Protein AF-A0A968JTW4-F1 (afdb_monomer)

Structure (mmCIF, N/CA/C/O backbone):
data_AF-A0A968JTW4-F1
#
_entry.id   AF-A0A968JTW4-F1
#
loop_
_atom_site.group_PDB
_atom_site.id
_atom_site.type_symbol
_atom_site.label_atom_id
_atom_site.label_alt_id
_atom_site.label_comp_id
_atom_site.label_asym_id
_atom_site.label_entity_id
_atom_site.label_seq_id
_atom_site.pdbx_PDB_ins_code
_atom_site.Cartn_x
_atom_site.Cartn_y
_atom_site.Cartn_z
_atom_site.occupancy
_atom_site.B_iso_or_equiv
_atom_site.auth_seq_id
_atom_site.auth_comp_id
_atom_site.auth_asym_id
_atom_site.auth_atom_id
_atom_site.pdbx_PDB_model_num
ATOM 1 N N . MET A 1 1 ? 22.498 6.835 -1.282 1.00 82.12 1 MET A N 1
ATOM 2 C CA . MET A 1 1 ? 21.106 6.879 -1.765 1.00 82.12 1 MET A CA 1
ATOM 3 C C . MET A 1 1 ? 20.281 7.559 -0.693 1.00 82.12 1 MET A C 1
ATOM 5 O O . MET A 1 1 ? 20.327 7.123 0.450 1.00 82.12 1 MET A O 1
ATOM 9 N N . GLU A 1 2 ? 19.602 8.639 -1.050 1.00 90.31 2 GLU A N 1
ATOM 10 C CA . GLU A 1 2 ? 18.718 9.409 -0.174 1.00 90.31 2 GLU A CA 1
ATOM 11 C C . GLU A 1 2 ? 17.278 9.206 -0.653 1.00 90.31 2 GLU A C 1
ATOM 13 O O . GLU A 1 2 ? 17.014 9.343 -1.848 1.00 90.31 2 GLU A O 1
ATOM 18 N N . ILE A 1 3 ? 16.366 8.843 0.253 1.00 92.38 3 ILE A N 1
ATOM 19 C CA . ILE A 1 3 ? 14.949 8.615 -0.059 1.00 92.38 3 ILE A CA 1
ATOM 20 C C . ILE A 1 3 ? 14.106 9.567 0.788 1.00 92.38 3 ILE A C 1
ATOM 22 O O . ILE A 1 3 ? 14.308 9.664 1.997 1.00 92.38 3 ILE A O 1
ATOM 26 N N . SER A 1 4 ? 13.150 10.240 0.152 1.00 92.44 4 SER A N 1
ATOM 27 C CA . SER A 1 4 ? 12.154 11.090 0.809 1.00 92.44 4 SER A CA 1
ATOM 28 C C . SER A 1 4 ? 10.752 10.623 0.438 1.00 92.44 4 SER A C 1
ATOM 30 O O . SER A 1 4 ? 10.512 10.252 -0.710 1.00 92.44 4 SER A O 1
ATOM 32 N N . TYR A 1 5 ? 9.838 10.635 1.404 1.00 91.81 5 TYR A N 1
ATOM 33 C CA . TYR A 1 5 ? 8.475 10.125 1.269 1.00 91.81 5 TYR A CA 1
ATOM 34 C C . TYR A 1 5 ? 7.457 11.264 1.329 1.00 91.81 5 TYR A C 1
ATOM 36 O O . TYR A 1 5 ? 7.709 12.310 1.933 1.00 91.81 5 TYR A O 1
ATOM 44 N N . SER A 1 6 ? 6.290 11.054 0.727 1.00 89.62 6 SER A N 1
ATOM 45 C CA . SER A 1 6 ? 5.141 11.936 0.900 1.00 89.62 6 SER A CA 1
ATOM 46 C C . SER A 1 6 ? 4.654 11.962 2.355 1.00 89.62 6 SER A C 1
ATOM 48 O O . SER A 1 6 ? 4.798 10.968 3.067 1.00 89.62 6 SER A O 1
ATOM 50 N N . PRO A 1 7 ? 4.018 13.065 2.797 1.00 84.19 7 PRO A N 1
ATOM 51 C CA . PRO A 1 7 ? 3.350 13.119 4.099 1.00 84.19 7 PRO A CA 1
ATOM 52 C C . PRO A 1 7 ? 2.291 12.018 4.270 1.00 84.19 7 PRO A C 1
ATOM 54 O O . PRO A 1 7 ? 2.173 11.429 5.343 1.00 84.19 7 PRO A O 1
ATOM 57 N N . ASP A 1 8 ? 1.564 11.713 3.191 1.00 80.19 8 ASP A N 1
ATOM 58 C CA . ASP A 1 8 ? 0.617 10.604 3.123 1.00 80.19 8 ASP A CA 1
ATOM 59 C C . ASP A 1 8 ? 1.320 9.358 2.582 1.00 80.19 8 ASP A C 1
ATOM 61 O O . ASP A 1 8 ? 1.693 9.301 1.413 1.00 80.19 8 ASP A O 1
ATOM 65 N N . PHE A 1 9 ? 1.523 8.353 3.432 1.00 80.12 9 PHE A N 1
ATOM 66 C CA . PHE A 1 9 ? 2.319 7.161 3.101 1.00 80.12 9 PHE A CA 1
ATOM 67 C C . PHE A 1 9 ? 1.529 6.043 2.401 1.00 80.12 9 PHE A C 1
ATOM 69 O O . PHE A 1 9 ? 2.086 4.984 2.120 1.00 80.12 9 PHE A O 1
ATOM 76 N N . THR A 1 10 ? 0.224 6.216 2.174 1.00 83.06 10 THR A N 1
ATOM 77 C CA . THR A 1 10 ? -0.665 5.127 1.739 1.00 83.06 10 THR A CA 1
ATOM 78 C C . THR A 1 10 ? -1.682 5.579 0.706 1.00 83.06 10 THR A C 1
ATOM 80 O O . THR A 1 10 ? -2.256 6.656 0.836 1.00 83.06 10 THR A O 1
ATOM 83 N N . GLY A 1 11 ? -1.999 4.690 -0.236 1.00 85.31 11 GLY A N 1
ATOM 84 C CA . GLY A 1 11 ? -3.075 4.896 -1.202 1.00 85.31 11 GLY A CA 1
ATOM 85 C C . GLY A 1 11 ? -2.693 5.819 -2.358 1.00 85.31 11 GLY A C 1
ATOM 86 O O . GLY A 1 11 ? -1.521 6.109 -2.589 1.00 85.31 11 GLY A O 1
ATOM 87 N N . ASN A 1 12 ? -3.703 6.232 -3.122 1.00 93.00 12 ASN A N 1
ATOM 88 C CA . ASN A 1 12 ? -3.522 7.092 -4.288 1.00 93.00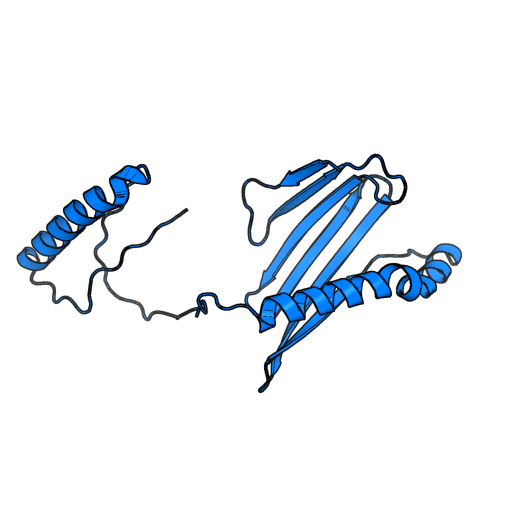 12 ASN A CA 1
ATOM 89 C C . ASN A 1 12 ? -2.881 8.438 -3.900 1.00 93.00 12 ASN A C 1
ATOM 91 O O . ASN A 1 12 ? -3.323 9.081 -2.951 1.00 93.00 12 ASN A O 1
ATOM 95 N N . GLY A 1 13 ? -1.863 8.862 -4.645 1.00 92.56 13 GLY A N 1
ATOM 96 C CA . GLY A 1 13 ? -1.105 10.092 -4.420 1.00 92.56 13 GLY A CA 1
ATOM 97 C C . GLY A 1 13 ? 0.106 9.940 -3.497 1.00 92.56 13 GLY A C 1
ATOM 98 O O . GLY A 1 13 ? 0.967 10.821 -3.499 1.00 92.56 13 GLY A O 1
ATOM 99 N N . ALA A 1 14 ? 0.228 8.830 -2.760 1.00 94.31 14 ALA A N 1
ATOM 100 C CA . ALA A 1 14 ? 1.431 8.542 -1.986 1.00 94.31 14 ALA A CA 1
ATOM 101 C C . ALA A 1 14 ? 2.633 8.335 -2.921 1.00 94.31 14 ALA A C 1
ATOM 103 O O . ALA A 1 14 ? 2.518 7.691 -3.968 1.00 94.31 14 ALA A O 1
ATOM 104 N N . PHE A 1 15 ? 3.793 8.878 -2.557 1.00 94.62 15 PHE A N 1
ATOM 105 C CA . PHE A 1 15 ? 4.996 8.813 -3.377 1.00 94.62 15 PHE A CA 1
ATOM 106 C C . PHE A 1 15 ? 6.270 8.711 -2.543 1.00 94.62 15 PHE A C 1
ATOM 108 O O . PHE A 1 15 ? 6.314 9.067 -1.365 1.00 94.62 15 PHE A O 1
ATOM 115 N N . TYR A 1 16 ? 7.348 8.301 -3.199 1.00 93.88 16 TYR A N 1
ATOM 116 C CA . TYR A 1 16 ? 8.697 8.544 -2.711 1.00 93.88 16 TYR A CA 1
ATOM 117 C C . TYR A 1 16 ? 9.603 9.019 -3.845 1.00 93.88 16 TYR A C 1
ATOM 119 O O . TYR A 1 16 ? 9.397 8.700 -5.016 1.00 93.88 16 TYR A O 1
ATOM 127 N N . THR A 1 17 ? 10.613 9.801 -3.492 1.00 93.38 17 THR A N 1
ATOM 128 C CA . THR A 1 17 ? 11.679 10.244 -4.395 1.00 93.38 17 THR A CA 1
ATOM 129 C C . THR A 1 17 ? 12.992 9.641 -3.945 1.00 93.38 17 THR A C 1
ATOM 131 O O . THR A 1 17 ? 13.246 9.599 -2.740 1.00 93.38 17 THR A O 1
ATOM 134 N N . TRP A 1 18 ? 13.847 9.246 -4.882 1.00 92.44 18 TRP A N 1
ATOM 135 C CA . TRP A 1 18 ? 15.209 8.823 -4.581 1.00 92.44 18 TRP A CA 1
ATOM 136 C C . TRP A 1 18 ? 16.232 9.705 -5.289 1.00 92.44 18 TRP A C 1
ATOM 138 O O . TRP A 1 18 ? 16.034 10.145 -6.424 1.00 92.44 18 TRP A O 1
ATOM 148 N N . LYS A 1 19 ? 17.354 9.929 -4.604 1.00 89.50 19 LYS A N 1
ATOM 149 C CA . LYS A 1 19 ? 18.569 10.506 -5.172 1.00 89.50 19 LYS A CA 1
ATOM 150 C C . LYS A 1 19 ? 19.746 9.562 -4.967 1.00 89.50 19 LYS A C 1
ATOM 152 O O . LYS A 1 19 ? 19.960 9.047 -3.863 1.00 89.50 19 LYS A O 1
ATOM 157 N N . SER A 1 20 ? 20.508 9.313 -6.024 1.00 86.50 20 SER A N 1
ATOM 158 C CA . SER A 1 20 ? 21.647 8.400 -5.995 1.00 86.50 20 SER A CA 1
ATOM 159 C C . SER A 1 20 ? 22.800 8.905 -6.854 1.00 86.50 20 SER A C 1
ATOM 161 O O . SER A 1 20 ? 22.624 9.205 -8.030 1.00 86.50 20 SER A O 1
ATOM 163 N N . ASP A 1 21 ? 24.007 8.895 -6.287 1.00 85.69 21 ASP A N 1
ATOM 164 C CA . ASP A 1 21 ? 25.244 9.176 -7.029 1.00 85.69 21 ASP A CA 1
ATOM 165 C C . ASP A 1 21 ? 25.677 7.991 -7.917 1.00 85.69 21 ASP A C 1
ATOM 167 O O . ASP A 1 21 ? 26.587 8.105 -8.742 1.00 85.69 21 ASP A O 1
ATOM 171 N N . HIS A 1 22 ? 25.026 6.827 -7.774 1.00 82.00 22 HIS A N 1
ATOM 172 C CA . HIS A 1 22 ? 25.254 5.681 -8.650 1.00 82.00 22 HIS A CA 1
ATOM 173 C C . HIS A 1 22 ? 24.617 5.912 -10.023 1.00 82.00 22 HIS A C 1
ATOM 175 O O . HIS A 1 22 ? 23.394 5.915 -10.163 1.00 82.00 22 HIS A O 1
ATOM 181 N N . LYS A 1 23 ? 25.466 5.982 -11.056 1.00 73.44 23 LYS A N 1
ATOM 182 C CA . LYS A 1 23 ? 25.0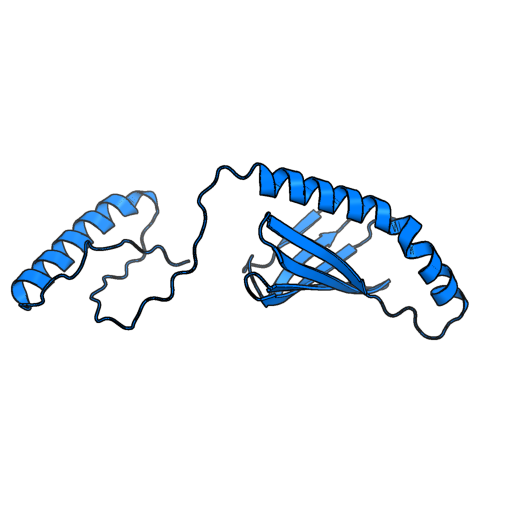67 6.219 -12.456 1.00 73.44 23 LYS A CA 1
ATOM 183 C C . LYS A 1 23 ? 23.980 5.277 -12.985 1.00 73.44 23 LYS A C 1
ATOM 185 O O . LYS A 1 23 ? 23.182 5.699 -13.807 1.00 73.44 23 LYS A O 1
ATOM 190 N N . ASN A 1 24 ? 23.942 4.032 -12.509 1.00 72.12 24 ASN A N 1
ATOM 191 C CA . ASN A 1 24 ? 22.976 3.028 -12.973 1.00 72.12 24 ASN A CA 1
ATOM 192 C C . ASN A 1 24 ? 21.618 3.102 -12.255 1.00 72.12 24 ASN A C 1
ATOM 194 O O . ASN A 1 24 ? 20.686 2.423 -12.659 1.00 72.12 24 ASN A O 1
ATOM 198 N N . VAL A 1 25 ? 21.523 3.874 -11.170 1.00 77.00 25 VAL A N 1
ATOM 199 C CA . VAL A 1 25 ? 20.304 4.013 -10.356 1.00 77.00 25 VAL A CA 1
ATOM 200 C C . VAL A 1 25 ? 19.611 5.342 -10.644 1.00 77.00 25 VAL A C 1
ATOM 202 O O . VAL A 1 25 ? 18.385 5.418 -10.642 1.00 77.00 25 VAL A O 1
ATOM 205 N N . GLY A 1 26 ? 20.407 6.388 -10.883 1.00 84.25 26 GLY A N 1
ATOM 206 C CA . GLY A 1 26 ? 19.903 7.721 -11.172 1.00 84.25 26 GLY A CA 1
ATOM 207 C C . GLY A 1 26 ? 19.052 8.302 -10.042 1.00 84.25 26 GLY A C 1
ATOM 208 O O . GLY A 1 26 ? 19.125 7.886 -8.881 1.00 84.25 26 GLY A O 1
ATOM 209 N N . ASN A 1 27 ? 18.237 9.281 -10.414 1.00 89.56 27 ASN A N 1
ATOM 210 C CA . ASN A 1 27 ? 17.287 9.947 -9.536 1.00 89.56 27 ASN A CA 1
ATOM 211 C C . ASN A 1 27 ? 15.889 9.759 -10.115 1.00 89.56 27 ASN A C 1
ATOM 213 O O . ASN A 1 27 ? 15.733 9.697 -11.333 1.00 89.56 27 ASN A O 1
ATOM 217 N N . GLY A 1 28 ? 14.877 9.734 -9.260 1.00 91.44 28 GLY A N 1
ATOM 218 C CA . GLY A 1 28 ? 13.511 9.642 -9.746 1.00 91.44 28 GLY A CA 1
ATOM 219 C C . GLY A 1 28 ? 12.471 9.731 -8.649 1.00 91.44 28 GLY A C 1
ATOM 220 O O . GLY A 1 28 ? 12.775 9.948 -7.470 1.00 91.44 28 GLY A O 1
ATOM 221 N N . LYS A 1 29 ? 11.220 9.584 -9.069 1.00 93.38 29 LYS A N 1
ATOM 222 C CA . LYS A 1 29 ? 10.036 9.597 -8.220 1.00 93.38 29 LYS A CA 1
ATOM 223 C C . LYS A 1 29 ? 9.123 8.444 -8.605 1.00 93.38 29 LYS A C 1
ATOM 225 O O . LYS A 1 29 ? 8.855 8.245 -9.781 1.00 93.38 29 LYS A O 1
ATOM 230 N N . LEU A 1 30 ? 8.607 7.727 -7.613 1.00 94.25 30 LEU A N 1
ATOM 231 C CA . LEU A 1 30 ? 7.548 6.741 -7.795 1.00 94.25 30 LEU A CA 1
ATOM 232 C C . LEU A 1 30 ? 6.300 7.229 -7.069 1.00 94.25 30 LEU A C 1
ATOM 234 O O . LEU A 1 30 ? 6.367 7.553 -5.885 1.00 94.25 30 LEU A O 1
ATOM 238 N N . THR A 1 31 ? 5.171 7.265 -7.771 1.00 95.56 31 THR A N 1
ATOM 239 C CA . THR A 1 31 ? 3.867 7.684 -7.240 1.00 95.56 31 THR A CA 1
ATOM 240 C C . THR A 1 31 ? 2.851 6.561 -7.410 1.00 95.56 31 THR A C 1
ATOM 242 O O . THR A 1 31 ? 2.774 5.953 -8.475 1.00 95.56 31 THR A O 1
ATOM 245 N N . ILE A 1 32 ? 2.046 6.285 -6.386 1.00 96.25 32 ILE A N 1
ATOM 246 C CA . ILE A 1 32 ? 0.873 5.413 -6.499 1.00 96.25 32 ILE A CA 1
ATOM 247 C C . ILE A 1 32 ? -0.240 6.220 -7.165 1.00 96.25 32 ILE A C 1
ATOM 249 O O . ILE A 1 32 ? -0.701 7.208 -6.602 1.00 96.25 32 ILE A O 1
ATOM 253 N N . ILE A 1 33 ? -0.677 5.797 -8.348 1.00 95.69 33 ILE A N 1
ATOM 254 C CA . ILE A 1 33 ? -1.713 6.495 -9.131 1.00 95.69 33 ILE A CA 1
ATOM 255 C C . ILE A 1 33 ? -3.081 5.808 -9.053 1.00 95.69 33 ILE A C 1
ATOM 257 O O . ILE A 1 33 ? -4.108 6.410 -9.361 1.00 95.69 33 ILE A O 1
ATOM 261 N N . ALA A 1 34 ? -3.109 4.542 -8.636 1.00 94.94 34 ALA A N 1
ATOM 262 C CA . ALA A 1 34 ? -4.332 3.823 -8.308 1.00 94.94 34 ALA A CA 1
ATOM 263 C C . ALA A 1 34 ? -4.037 2.729 -7.279 1.00 94.94 34 ALA A C 1
ATOM 265 O O . ALA A 1 34 ? -2.983 2.094 -7.314 1.00 94.94 34 ALA A O 1
ATOM 266 N N . SER A 1 35 ? -4.981 2.502 -6.371 1.00 94.00 35 SER A N 1
ATOM 267 C CA . SER A 1 35 ? -4.931 1.409 -5.403 1.00 94.00 35 SER A CA 1
ATOM 268 C C . SER A 1 35 ? -6.354 0.924 -5.162 1.00 94.00 35 SER A C 1
ATOM 270 O O . SER A 1 35 ? -7.186 1.679 -4.656 1.00 94.00 35 SER A O 1
ATOM 272 N N . GLN A 1 36 ? -6.637 -0.299 -5.600 1.00 92.62 36 GLN A N 1
ATOM 273 C CA . GLN A 1 36 ? -7.908 -0.988 -5.421 1.00 92.62 36 GLN A CA 1
ATOM 274 C 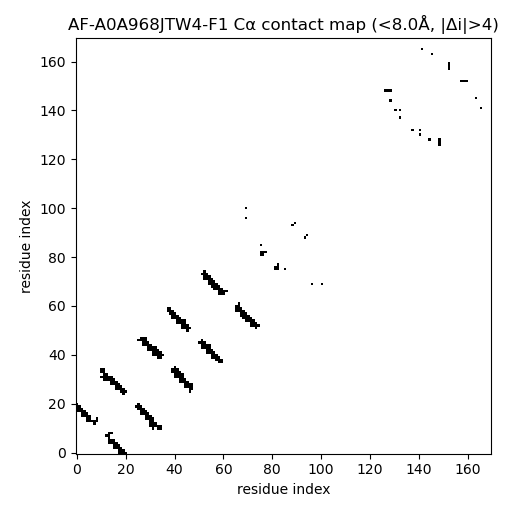C . GLN A 1 36 ? -7.685 -2.155 -4.451 1.00 92.62 36 GLN A C 1
ATOM 276 O O . GLN A 1 36 ? -6.892 -3.053 -4.755 1.00 92.62 36 GLN A O 1
ATOM 281 N N . PRO A 1 37 ? -8.334 -2.150 -3.271 1.00 88.81 37 PRO A N 1
ATOM 282 C CA . PRO A 1 37 ? -8.153 -3.200 -2.276 1.00 88.81 37 PRO A CA 1
ATOM 283 C C . PRO A 1 37 ? -8.362 -4.599 -2.862 1.00 88.81 37 PRO A C 1
ATOM 285 O O . PRO A 1 37 ? -9.374 -4.849 -3.510 1.00 88.81 37 PRO A O 1
ATOM 288 N N . TYR A 1 38 ? -7.405 -5.496 -2.604 1.00 87.31 38 TYR A N 1
ATOM 289 C CA . TYR A 1 38 ? -7.409 -6.905 -3.030 1.00 87.31 38 TYR A CA 1
ATOM 290 C C . TYR A 1 38 ? -7.451 -7.163 -4.544 1.00 87.31 38 TYR A C 1
ATOM 292 O O . TYR A 1 38 ? -7.554 -8.317 -4.944 1.00 87.31 38 TYR A O 1
ATOM 300 N N . ASP A 1 39 ? -7.346 -6.121 -5.367 1.00 94.44 39 ASP A N 1
ATOM 301 C CA . ASP A 1 39 ? -7.448 -6.219 -6.824 1.00 94.44 39 ASP A CA 1
ATOM 302 C C . ASP A 1 39 ? -6.153 -5.761 -7.496 1.00 94.44 39 ASP A C 1
ATOM 304 O O . ASP A 1 39 ? -5.466 -6.547 -8.148 1.00 94.44 39 ASP A O 1
ATOM 308 N N . SER A 1 40 ? -5.764 -4.497 -7.302 1.00 95.88 40 SER A N 1
ATOM 309 C CA . SER A 1 40 ? -4.629 -3.944 -8.035 1.00 95.88 40 SER A CA 1
ATOM 310 C C . SER A 1 40 ? -3.985 -2.724 -7.385 1.00 95.88 40 SER A C 1
ATOM 312 O O . SER A 1 40 ? -4.609 -1.947 -6.660 1.00 95.88 40 SER A O 1
ATOM 314 N N . ILE A 1 41 ? -2.703 -2.523 -7.685 1.00 96.06 41 ILE A N 1
ATOM 315 C CA . ILE A 1 41 ? -1.970 -1.285 -7.399 1.00 96.06 41 ILE A CA 1
ATOM 316 C C . ILE A 1 41 ? -1.291 -0.845 -8.688 1.00 96.06 41 ILE A C 1
ATOM 318 O O . ILE A 1 41 ? -0.605 -1.642 -9.322 1.00 96.06 41 ILE A O 1
ATOM 322 N N . LYS A 1 42 ? -1.433 0.427 -9.061 1.00 96.62 42 LYS A N 1
ATOM 323 C CA . LYS A 1 42 ? -0.734 1.015 -10.206 1.00 96.62 42 LYS A CA 1
ATOM 324 C C . LYS A 1 42 ? 0.178 2.140 -9.746 1.00 96.62 42 LYS A C 1
ATOM 326 O O . LYS A 1 42 ? -0.240 3.019 -8.986 1.00 96.62 42 LYS A O 1
ATOM 331 N N . THR A 1 43 ? 1.407 2.126 -10.239 1.00 95.75 43 THR A N 1
ATOM 332 C CA . THR A 1 43 ? 2.422 3.132 -9.953 1.00 95.75 43 THR A CA 1
ATOM 333 C C . THR A 1 43 ? 2.934 3.769 -11.237 1.00 95.75 43 THR A C 1
ATOM 335 O O . THR A 1 43 ? 2.968 3.154 -12.304 1.00 95.75 43 THR A O 1
ATOM 338 N N . GLU A 1 44 ? 3.331 5.026 -11.118 1.00 95.06 44 GLU A N 1
ATOM 339 C CA . GLU A 1 44 ? 4.034 5.778 -12.147 1.00 95.06 44 GLU A CA 1
ATOM 340 C C . GLU A 1 44 ? 5.431 6.111 -11.632 1.00 95.06 44 GLU A C 1
ATOM 342 O O . GLU A 1 44 ? 5.593 6.549 -10.489 1.00 95.06 44 GLU A O 1
ATOM 347 N N . MET A 1 45 ? 6.433 5.870 -12.468 1.00 92.75 45 MET A N 1
ATOM 348 C CA . MET A 1 45 ? 7.825 6.214 -12.233 1.00 92.75 45 MET A CA 1
ATOM 349 C C . MET A 1 45 ? 8.223 7.336 -13.180 1.00 92.75 45 MET A C 1
ATOM 351 O O . MET A 1 45 ? 8.103 7.207 -14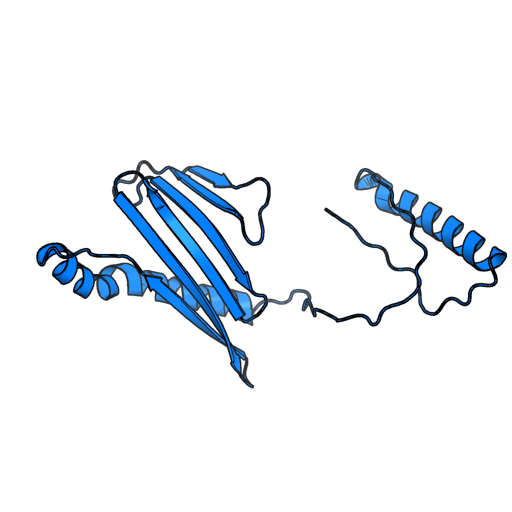.397 1.00 92.75 45 MET A O 1
ATOM 355 N N . ASP A 1 46 ? 8.722 8.418 -12.603 1.00 89.38 46 ASP A N 1
ATOM 356 C CA . ASP A 1 46 ? 9.310 9.546 -13.306 1.00 89.38 46 ASP A CA 1
ATOM 357 C C . ASP A 1 46 ? 10.822 9.523 -13.060 1.00 89.38 46 ASP A C 1
ATOM 359 O O . ASP A 1 46 ? 11.291 9.749 -11.938 1.00 89.38 46 ASP A O 1
ATOM 363 N N . PHE A 1 47 ? 11.581 9.202 -14.107 1.00 82.06 47 PHE A N 1
ATOM 364 C CA . PHE A 1 47 ? 13.044 9.209 -14.100 1.00 82.06 47 PHE A CA 1
ATOM 365 C C . PHE A 1 47 ? 13.608 10.568 -14.547 1.00 82.06 47 PHE A C 1
ATOM 367 O O . PHE A 1 47 ? 14.748 10.668 -15.009 1.00 82.06 47 PHE A O 1
ATOM 374 N N . MET A 1 48 ? 12.815 11.634 -14.409 1.00 78.19 48 MET A N 1
ATOM 375 C CA . MET A 1 48 ? 13.158 13.010 -14.743 1.00 78.19 48 MET A CA 1
ATOM 376 C C . MET A 1 48 ? 13.570 13.122 -16.220 1.00 78.19 48 MET A C 1
ATOM 378 O O . MET A 1 48 ? 12.755 12.976 -17.127 1.00 78.19 48 MET A O 1
ATOM 382 N N . GLU A 1 49 ? 14.857 13.340 -16.493 1.00 70.38 49 GLU A N 1
ATOM 383 C CA . GLU A 1 49 ? 15.390 13.486 -17.852 1.00 70.38 49 GLU A CA 1
ATOM 384 C C . GLU A 1 49 ? 15.347 12.183 -18.671 1.00 70.38 49 GLU A C 1
ATOM 386 O O . GLU A 1 49 ? 15.503 12.218 -19.890 1.00 70.38 49 GLU A O 1
ATOM 391 N N . GLN A 1 50 ? 15.139 11.032 -1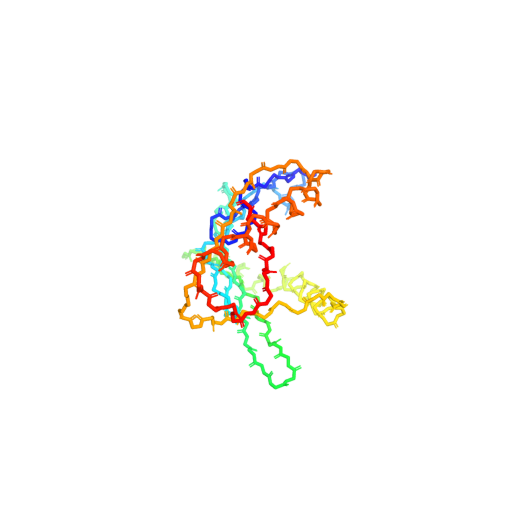8.023 1.00 70.88 50 GLN A N 1
ATOM 392 C CA . GLN A 1 50 ? 15.150 9.708 -18.657 1.00 70.88 50 GLN A CA 1
ATOM 393 C C . GLN A 1 50 ? 13.749 9.206 -19.051 1.00 70.88 50 GLN A C 1
ATOM 395 O O . GLN A 1 50 ? 13.633 8.124 -19.626 1.00 70.88 50 GLN A O 1
ATOM 400 N N . GLY A 1 51 ? 12.700 9.996 -18.795 1.00 78.56 51 GLY A N 1
ATOM 401 C CA . GLY A 1 51 ? 11.321 9.693 -19.180 1.00 78.56 51 GLY A CA 1
ATOM 402 C C . GLY A 1 51 ? 10.503 9.008 -18.087 1.00 78.56 51 GLY A C 1
ATOM 403 O O . GLY A 1 51 ? 10.906 8.940 -16.924 1.00 78.56 51 GLY A O 1
ATOM 404 N N . THR A 1 52 ? 9.324 8.517 -18.471 1.00 86.56 52 THR A N 1
ATOM 405 C CA . THR A 1 52 ? 8.361 7.901 -17.555 1.00 86.56 52 THR A CA 1
ATOM 406 C C . THR A 1 52 ? 8.130 6.428 -17.875 1.00 86.56 52 THR A C 1
ATOM 408 O O . THR A 1 52 ? 8.245 5.969 -19.014 1.00 86.56 52 THR A O 1
ATOM 411 N N . ALA A 1 53 ? 7.794 5.668 -16.842 1.00 89.62 53 ALA A N 1
ATOM 412 C CA . ALA A 1 53 ? 7.327 4.297 -16.956 1.00 89.62 53 ALA A CA 1
ATOM 413 C C . ALA A 1 53 ? 6.196 4.062 -15.959 1.00 89.62 53 ALA A C 1
ATOM 415 O O . ALA A 1 53 ? 6.027 4.808 -14.995 1.00 89.62 53 ALA A O 1
ATOM 416 N N . SER A 1 54 ? 5.435 2.999 -16.158 1.00 92.50 54 SER A N 1
ATOM 417 C CA . SER A 1 54 ? 4.432 2.557 -15.202 1.00 92.50 54 SER A CA 1
ATOM 418 C C . SER A 1 54 ? 4.700 1.124 -14.779 1.00 92.50 54 SER A C 1
ATOM 420 O O . SER A 1 54 ? 5.252 0.321 -15.527 1.00 92.50 54 SER A O 1
ATOM 422 N N . ALA A 1 55 ? 4.329 0.805 -13.550 1.00 93.75 55 ALA A N 1
ATOM 423 C CA . ALA A 1 55 ? 4.324 -0.560 -13.064 1.00 93.75 55 ALA A CA 1
ATOM 424 C C . ALA A 1 55 ? 2.988 -0.842 -12.390 1.00 93.75 55 ALA A C 1
ATOM 426 O O . ALA A 1 55 ? 2.248 0.068 -11.999 1.00 93.75 55 ALA A O 1
ATOM 427 N N . TYR A 1 56 ? 2.648 -2.115 -12.287 1.00 95.69 56 TYR A N 1
ATOM 428 C CA . TYR A 1 56 ? 1.402 -2.520 -11.667 1.00 95.69 56 TYR A CA 1
ATOM 429 C C . TYR A 1 56 ? 1.537 -3.863 -10.969 1.00 95.69 56 TYR A C 1
ATOM 431 O O . TYR A 1 56 ? 2.300 -4.729 -11.388 1.00 95.69 56 TYR A O 1
ATOM 439 N N . TYR A 1 57 ? 0.746 -4.019 -9.918 1.00 96.31 57 TYR A N 1
ATOM 440 C CA . TYR A 1 57 ? 0.483 -5.278 -9.249 1.00 96.31 57 TYR A CA 1
ATOM 441 C C . TYR A 1 57 ? -0.967 -5.660 -9.508 1.00 96.31 57 TYR A C 1
ATOM 443 O O . TYR A 1 57 ? -1.855 -4.823 -9.335 1.00 96.31 57 TYR A O 1
ATOM 451 N N . LEU A 1 58 ? -1.197 -6.908 -9.901 1.00 97.25 58 LEU A N 1
ATOM 452 C CA . LEU A 1 58 ? -2.520 -7.524 -9.952 1.00 97.25 58 LEU A CA 1
ATOM 453 C C . LEU A 1 58 ? -2.565 -8.657 -8.936 1.00 97.25 58 LEU A C 1
ATOM 455 O O . LEU A 1 58 ? -1.633 -9.463 -8.863 1.00 97.25 58 LEU A O 1
ATOM 459 N N . PHE A 1 59 ? -3.655 -8.718 -8.187 1.00 96.31 59 PHE A N 1
ATOM 460 C CA . PHE A 1 59 ? -3.911 -9.724 -7.172 1.00 96.31 59 PHE A CA 1
ATOM 461 C C . PHE A 1 59 ? -5.099 -10.563 -7.620 1.00 96.31 59 PHE A C 1
ATOM 463 O O . PHE A 1 59 ? -6.207 -10.056 -7.766 1.00 96.31 59 PHE A O 1
ATOM 470 N N . ASN A 1 60 ? -4.866 -11.851 -7.855 1.00 96.19 60 ASN A N 1
ATOM 471 C CA . ASN A 1 60 ? -5.920 -12.785 -8.225 1.00 96.19 60 ASN A CA 1
ATOM 472 C C . ASN A 1 60 ? -6.074 -13.853 -7.131 1.00 96.19 60 ASN A C 1
ATOM 474 O O . ASN A 1 60 ? -5.220 -14.743 -7.033 1.00 96.19 60 ASN A O 1
ATOM 478 N N . PRO A 1 61 ? -7.114 -13.761 -6.283 1.00 93.38 61 PRO A N 1
ATOM 479 C CA . PRO A 1 61 ? -7.387 -14.756 -5.254 1.00 93.38 61 PRO A CA 1
ATOM 480 C C . PRO A 1 61 ? -7.647 -16.146 -5.848 1.00 93.38 61 PRO A C 1
ATOM 482 O O . PRO A 1 61 ? -8.294 -16.298 -6.882 1.00 93.38 61 PRO A O 1
ATOM 485 N N . THR A 1 62 ? -7.161 -17.173 -5.164 1.00 93.12 62 THR A N 1
ATOM 486 C CA . THR A 1 62 ? -7.332 -18.595 -5.489 1.00 93.12 62 THR A CA 1
ATOM 487 C C . THR A 1 62 ? -7.621 -19.379 -4.210 1.00 93.12 62 THR A C 1
ATOM 489 O O . THR A 1 62 ? -7.390 -18.877 -3.110 1.00 93.12 62 THR A O 1
ATOM 492 N N . ASP A 1 63 ? -8.052 -20.634 -4.337 1.00 89.69 63 ASP A N 1
ATOM 493 C CA . ASP A 1 63 ? -8.351 -21.486 -3.176 1.00 89.69 63 ASP A CA 1
ATOM 494 C C . ASP A 1 63 ? -7.136 -21.717 -2.256 1.00 89.69 63 ASP A C 1
ATOM 496 O O . ASP A 1 63 ? -7.295 -21.951 -1.061 1.00 89.69 63 ASP A O 1
ATOM 500 N N . SER A 1 64 ? -5.914 -21.647 -2.797 1.00 87.25 64 SER A N 1
ATOM 501 C CA . SER A 1 64 ? -4.666 -21.908 -2.068 1.00 87.25 64 SER A CA 1
ATOM 502 C C . SER A 1 64 ? -3.857 -20.652 -1.727 1.00 87.25 64 SER A C 1
ATOM 504 O O . SER A 1 64 ? -2.753 -20.779 -1.202 1.00 87.25 64 SER A O 1
ATOM 506 N N . GLY A 1 65 ? -4.344 -19.450 -2.049 1.00 88.81 65 GLY A N 1
ATOM 507 C CA . GLY A 1 65 ? -3.598 -18.204 -1.847 1.00 88.81 65 GLY A CA 1
ATOM 508 C C . GLY A 1 65 ? -3.933 -17.132 -2.879 1.00 88.81 65 GLY A C 1
ATOM 509 O O . GLY A 1 65 ? -5.029 -17.104 -3.425 1.00 88.81 65 GLY A O 1
ATOM 510 N N . THR A 1 66 ? -2.995 -16.235 -3.172 1.00 93.25 66 THR A N 1
ATOM 511 C CA . THR A 1 66 ? -3.176 -15.173 -4.178 1.00 93.25 66 THR A CA 1
ATOM 512 C C . THR A 1 66 ? -2.080 -15.262 -5.226 1.00 93.25 66 THR A C 1
ATOM 514 O O . THR A 1 66 ? -0.898 -15.261 -4.889 1.00 93.25 66 THR A O 1
ATOM 517 N N . ILE A 1 67 ? -2.461 -15.298 -6.501 1.00 95.25 67 ILE A N 1
ATOM 518 C CA . ILE A 1 67 ? -1.518 -15.125 -7.604 1.00 95.25 67 ILE A CA 1
ATOM 519 C C . ILE A 1 67 ? -1.224 -13.631 -7.725 1.00 95.25 67 ILE A C 1
ATOM 521 O O . ILE A 1 67 ? -2.131 -12.833 -7.971 1.00 95.25 67 ILE A O 1
ATOM 525 N N . VAL A 1 68 ? 0.045 -13.261 -7.564 1.00 96.25 68 VAL A N 1
ATOM 526 C CA . VAL A 1 68 ? 0.517 -11.882 -7.727 1.00 96.25 68 VAL A CA 1
ATOM 527 C C . VAL A 1 68 ? 1.209 -11.745 -9.076 1.00 96.25 68 VAL A C 1
ATOM 529 O O . VAL A 1 68 ? 2.164 -12.462 -9.363 1.00 96.25 68 VAL A O 1
ATOM 532 N N . THR A 1 69 ? 0.750 -10.804 -9.898 1.00 95.94 69 THR A N 1
ATOM 533 C CA . THR A 1 69 ? 1.424 -10.420 -11.146 1.00 95.94 69 THR A CA 1
ATOM 534 C C . THR A 1 69 ? 2.025 -9.036 -10.985 1.00 95.94 69 THR A C 1
ATOM 536 O O . THR A 1 69 ? 1.292 -8.093 -10.704 1.00 95.94 69 THR A O 1
ATOM 539 N N . TRP A 1 70 ? 3.335 -8.907 -11.190 1.00 95.44 70 TRP A N 1
ATOM 540 C CA . TRP A 1 70 ? 4.024 -7.619 -11.217 1.00 95.44 70 TRP A CA 1
ATOM 541 C C . TRP A 1 70 ? 4.449 -7.299 -12.649 1.00 95.44 70 TRP A C 1
ATOM 543 O O . TRP A 1 70 ? 5.322 -7.958 -13.209 1.00 95.44 70 TRP A O 1
ATOM 553 N N . GLY A 1 71 ? 3.797 -6.305 -13.246 1.00 92.44 71 GLY A N 1
ATOM 554 C CA . GLY A 1 71 ? 4.077 -5.848 -14.599 1.00 92.44 71 GLY A CA 1
ATOM 555 C C . GLY A 1 71 ? 4.810 -4.513 -14.640 1.00 92.44 71 GLY A C 1
ATOM 556 O O . GLY A 1 71 ? 4.680 -3.677 -13.743 1.00 92.44 71 GLY A O 1
ATOM 557 N N . PHE A 1 72 ? 5.548 -4.319 -15.728 1.00 89.50 72 PHE A N 1
ATOM 558 C CA . PHE A 1 72 ? 6.218 -3.080 -16.097 1.00 89.50 72 PHE A CA 1
ATOM 559 C C . PHE A 1 72 ? 5.800 -2.701 -17.514 1.00 89.50 72 PHE A C 1
ATOM 561 O O . PHE A 1 72 ? 5.784 -3.551 -18.404 1.00 89.50 72 PHE A O 1
ATOM 568 N N . ASP A 1 73 ? 5.466 -1.435 -17.715 1.00 87.69 73 ASP A N 1
ATOM 569 C CA . ASP A 1 73 ? 5.043 -0.890 -18.996 1.00 87.69 73 ASP A CA 1
ATOM 570 C C . ASP A 1 73 ? 5.749 0.447 -19.236 1.00 87.69 73 ASP A C 1
ATOM 572 O O . ASP A 1 73 ? 5.742 1.345 -18.390 1.00 87.69 73 ASP A O 1
ATOM 576 N N . SER A 1 74 ? 6.393 0.568 -20.391 1.00 84.12 74 SER A N 1
ATOM 577 C CA . SER A 1 74 ? 7.119 1.762 -20.796 1.00 84.12 74 SER A CA 1
ATOM 578 C C . SER A 1 74 ? 7.035 1.925 -22.309 1.00 84.12 74 SER A C 1
ATOM 580 O O . SER A 1 74 ? 7.235 0.974 -23.070 1.00 84.12 74 SER A O 1
ATOM 582 N N . ASP A 1 75 ? 6.752 3.151 -22.749 1.00 82.19 75 ASP A N 1
ATOM 583 C CA . ASP A 1 75 ? 6.682 3.481 -24.167 1.00 82.19 75 ASP A CA 1
ATOM 584 C C . ASP A 1 75 ? 8.094 3.592 -24.760 1.00 82.19 75 ASP A C 1
ATOM 586 O O . ASP A 1 75 ? 8.843 4.534 -24.501 1.00 82.19 75 ASP A O 1
ATOM 590 N N . MET A 1 76 ? 8.458 2.616 -25.591 1.00 77.62 76 MET A N 1
ATOM 591 C CA . MET A 1 76 ? 9.739 2.590 -26.306 1.00 77.62 76 MET A CA 1
ATOM 592 C C . MET A 1 76 ? 9.745 3.465 -27.574 1.00 77.62 76 MET A C 1
ATOM 594 O O . MET A 1 76 ? 10.752 3.513 -28.288 1.00 77.62 76 MET A O 1
ATOM 598 N N . GLY A 1 77 ? 8.641 4.143 -27.895 1.00 80.31 77 GLY A N 1
ATOM 599 C CA . GLY A 1 77 ? 8.486 5.002 -29.064 1.00 80.31 77 GLY A CA 1
ATOM 600 C C . GLY A 1 77 ? 8.516 4.249 -30.401 1.00 80.31 77 GLY A C 1
ATOM 601 O O . GLY A 1 77 ? 8.363 3.026 -30.484 1.00 80.31 77 GLY A O 1
ATOM 602 N N . MET A 1 78 ? 8.708 4.994 -31.497 1.00 81.69 78 MET A N 1
ATOM 603 C CA . MET A 1 78 ? 8.774 4.446 -32.867 1.00 81.69 78 MET A CA 1
ATOM 604 C C . MET A 1 78 ? 10.199 4.167 -33.364 1.00 81.69 78 MET A C 1
ATOM 606 O O . MET A 1 78 ? 10.368 3.669 -34.476 1.00 81.69 78 MET A O 1
ATOM 610 N N . ASN A 1 79 ? 11.230 4.479 -32.574 1.00 82.75 79 ASN A N 1
ATOM 611 C CA . ASN A 1 79 ? 12.611 4.262 -32.989 1.00 82.75 79 ASN A CA 1
ATOM 612 C C . ASN A 1 79 ? 12.934 2.746 -32.993 1.00 82.75 79 ASN A C 1
ATOM 614 O O . ASN A 1 79 ? 12.775 2.078 -31.969 1.00 82.75 79 ASN A O 1
ATOM 618 N N . PRO A 1 80 ? 13.397 2.168 -34.119 1.00 81.81 80 PRO A N 1
ATOM 619 C CA . PRO A 1 80 ? 13.724 0.743 -34.194 1.00 81.81 80 PRO A CA 1
ATOM 620 C C . PRO A 1 80 ? 14.788 0.295 -33.182 1.00 81.81 80 PRO A C 1
ATOM 622 O O . PRO A 1 80 ? 14.742 -0.837 -32.706 1.00 81.81 80 PRO A O 1
ATOM 625 N N . ILE A 1 81 ? 15.725 1.181 -32.826 1.00 80.75 81 ILE A N 1
ATOM 626 C CA . ILE A 1 81 ? 16.812 0.882 -31.886 1.00 80.75 81 ILE A CA 1
ATOM 627 C C . ILE A 1 81 ? 16.259 0.688 -30.470 1.00 80.75 81 ILE A C 1
ATOM 629 O O . ILE A 1 81 ? 16.560 -0.317 -29.830 1.00 80.75 81 ILE A O 1
ATOM 633 N N . THR A 1 82 ? 15.419 1.605 -29.984 1.00 77.31 82 THR A N 1
ATOM 634 C CA . THR A 1 82 ? 14.826 1.517 -28.637 1.00 77.31 82 THR A CA 1
ATOM 635 C C . THR A 1 82 ? 13.891 0.320 -28.514 1.00 77.31 82 THR A C 1
ATOM 637 O O . THR A 1 82 ? 13.920 -0.377 -27.505 1.00 77.31 82 THR A O 1
ATOM 640 N N . ARG A 1 83 ? 13.137 -0.008 -29.569 1.00 82.62 83 ARG A N 1
ATOM 641 C CA . ARG A 1 83 ? 12.309 -1.225 -29.615 1.00 82.62 83 ARG A CA 1
ATOM 642 C C . ARG A 1 83 ? 13.129 -2.511 -29.563 1.00 82.62 83 ARG A C 1
ATOM 644 O O . A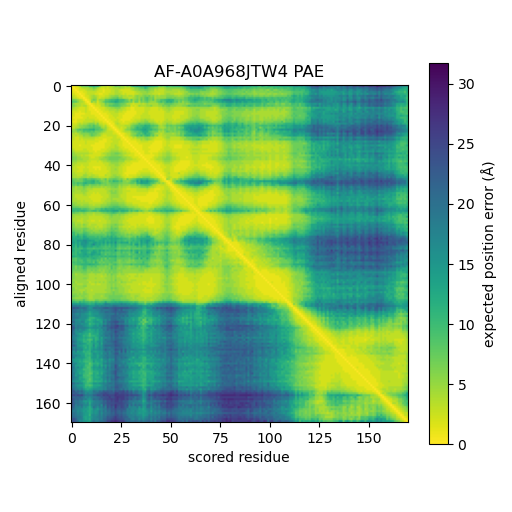RG A 1 83 ? 12.738 -3.445 -28.871 1.00 82.62 83 ARG A O 1
ATOM 651 N N . TYR A 1 84 ? 14.266 -2.561 -30.258 1.00 82.19 84 TYR A N 1
ATOM 652 C CA . TYR A 1 84 ? 15.179 -3.702 -30.178 1.00 82.19 84 TYR A CA 1
ATOM 653 C C . TYR A 1 84 ? 15.768 -3.859 -28.768 1.00 82.19 84 TYR A C 1
ATOM 655 O O . TYR A 1 84 ? 15.835 -4.974 -28.257 1.00 82.19 84 TYR A O 1
ATOM 663 N N . PHE A 1 85 ? 16.118 -2.753 -28.101 1.00 76.44 85 PHE A N 1
ATOM 664 C CA . PHE A 1 85 ? 16.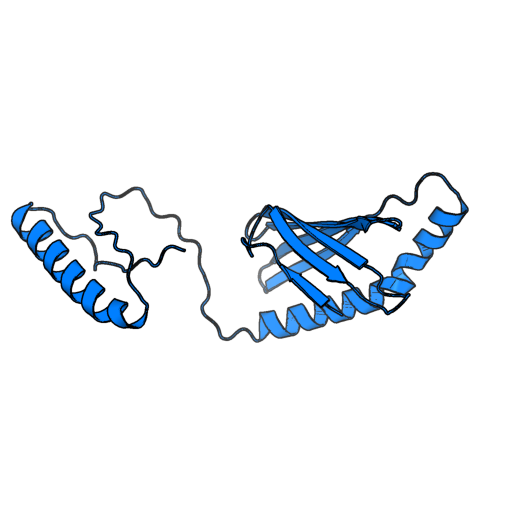504 -2.777 -26.685 1.00 76.44 85 PHE A CA 1
ATOM 665 C C . PHE A 1 85 ? 15.360 -3.215 -25.763 1.00 76.44 85 PHE A C 1
ATOM 667 O O . PHE A 1 85 ? 15.611 -3.935 -24.800 1.00 76.44 85 PHE A O 1
ATOM 674 N N . GLY A 1 86 ? 14.112 -2.871 -26.090 1.00 78.75 86 GLY A N 1
ATOM 675 C CA . GLY A 1 86 ? 12.923 -3.357 -25.386 1.00 78.75 86 GLY A CA 1
ATOM 676 C C . GLY A 1 86 ? 12.832 -4.887 -25.338 1.00 78.75 86 GLY A C 1
ATOM 677 O O . GLY A 1 86 ? 12.460 -5.439 -24.309 1.00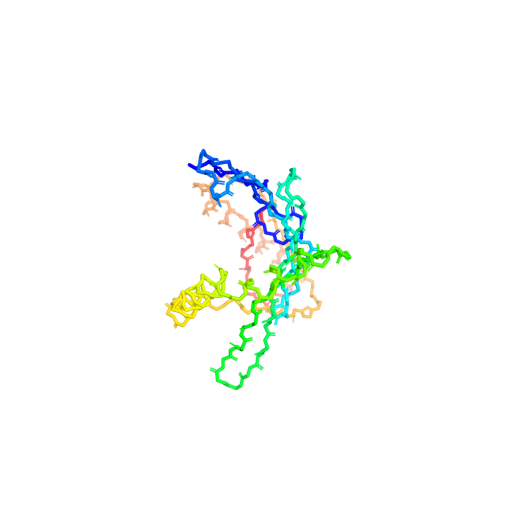 78.75 86 GLY A O 1
ATOM 678 N N . LEU A 1 87 ? 13.274 -5.595 -26.386 1.00 81.31 87 LEU A N 1
ATOM 679 C CA . LEU A 1 87 ? 13.335 -7.067 -26.390 1.00 81.31 87 LEU A CA 1
ATOM 680 C C . LEU A 1 87 ? 14.350 -7.634 -25.385 1.00 81.31 87 LEU A C 1
ATOM 682 O O . LEU A 1 87 ? 14.254 -8.799 -25.009 1.00 81.31 87 LEU A O 1
ATOM 686 N N . MET A 1 88 ? 15.328 -6.833 -24.956 1.00 82.25 88 MET A N 1
ATOM 687 C CA . MET A 1 88 ? 16.304 -7.223 -23.937 1.00 82.25 88 MET A CA 1
ATOM 688 C C . MET A 1 88 ? 15.874 -6.848 -22.515 1.00 82.25 88 MET A C 1
ATOM 690 O O . MET A 1 88 ? 16.573 -7.237 -21.579 1.00 82.25 88 MET A O 1
ATOM 694 N N . MET A 1 89 ? 14.748 -6.140 -22.332 1.00 79.38 89 MET A N 1
ATOM 695 C CA . MET A 1 89 ? 14.310 -5.704 -21.000 1.00 79.38 89 MET A CA 1
ATOM 696 C C . MET A 1 89 ? 14.120 -6.865 -20.044 1.00 79.38 89 MET A C 1
ATOM 698 O O . MET A 1 89 ? 14.598 -6.788 -18.919 1.00 79.38 89 MET A O 1
ATOM 702 N N . ASP A 1 90 ? 13.506 -7.955 -20.501 1.00 80.44 90 ASP A N 1
ATOM 703 C CA . ASP A 1 90 ? 13.291 -9.148 -19.680 1.00 80.44 90 ASP A CA 1
ATOM 704 C C . ASP A 1 90 ? 14.598 -9.647 -19.041 1.00 80.44 90 ASP A C 1
ATOM 706 O O . ASP A 1 90 ? 14.685 -9.865 -17.837 1.00 80.44 90 ASP A O 1
ATOM 710 N N . LYS A 1 91 ? 15.687 -9.675 -19.813 1.00 83.31 91 LYS A N 1
ATOM 711 C CA . LYS A 1 91 ? 17.005 -10.068 -19.305 1.00 83.31 91 LYS A CA 1
ATOM 712 C C . LYS A 1 91 ? 17.600 -9.060 -18.314 1.00 83.31 91 LYS A C 1
ATOM 714 O O . LYS A 1 91 ? 18.444 -9.437 -17.504 1.00 83.31 91 LYS A O 1
ATOM 719 N N . TRP A 1 92 ? 17.243 -7.783 -18.414 1.00 79.69 92 TRP A N 1
ATOM 720 C CA . TRP A 1 92 ? 17.810 -6.718 -17.582 1.00 79.69 92 TRP A CA 1
ATOM 721 C C . TRP A 1 92 ? 17.058 -6.520 -16.270 1.00 79.69 92 TRP A C 1
ATOM 723 O O . TRP A 1 92 ? 17.709 -6.279 -15.259 1.00 79.69 92 TRP A O 1
ATOM 733 N N . ILE A 1 93 ? 15.726 -6.632 -16.276 1.00 83.31 93 ILE A N 1
ATOM 734 C CA . ILE A 1 93 ? 14.888 -6.388 -15.090 1.00 83.31 93 ILE A CA 1
ATOM 735 C C . ILE A 1 93 ? 14.243 -7.661 -14.537 1.00 83.31 93 ILE A C 1
ATOM 737 O O . ILE A 1 93 ? 13.933 -7.709 -13.349 1.00 83.31 93 ILE A O 1
ATOM 741 N N . GLY A 1 94 ? 14.071 -8.707 -15.351 1.00 87.19 94 GLY A N 1
ATOM 742 C CA . GLY A 1 94 ? 13.332 -9.916 -14.974 1.00 87.19 94 GLY A CA 1
ATOM 743 C C . GLY A 1 94 ? 13.919 -10.615 -13.751 1.00 87.19 94 GLY A C 1
ATOM 744 O O . GLY A 1 94 ? 13.188 -10.963 -12.830 1.00 87.19 94 GLY A O 1
ATOM 745 N N . THR A 1 95 ? 15.249 -10.704 -13.655 1.00 89.31 95 THR A N 1
ATOM 746 C CA . THR A 1 95 ? 15.924 -11.277 -12.476 1.00 89.31 95 THR A CA 1
ATOM 747 C C . THR A 1 95 ? 15.633 -10.503 -11.186 1.00 89.31 95 THR A C 1
ATOM 749 O O . THR A 1 95 ? 15.524 -11.103 -10.117 1.00 89.31 95 THR A O 1
ATOM 752 N N . ASP A 1 96 ? 15.516 -9.177 -11.252 1.00 88.56 96 ASP A N 1
ATOM 753 C CA . ASP A 1 96 ? 15.203 -8.367 -10.073 1.00 88.56 96 ASP A CA 1
ATOM 754 C C . ASP A 1 96 ? 13.715 -8.458 -9.708 1.00 88.56 96 ASP A C 1
ATOM 756 O O . ASP A 1 96 ? 13.383 -8.504 -8.521 1.00 88.56 96 ASP A O 1
ATOM 760 N N . TYR A 1 97 ? 12.832 -8.596 -10.701 1.00 90.88 97 TYR A N 1
ATOM 761 C CA . TYR A 1 97 ? 11.406 -8.866 -10.491 1.00 90.88 97 TYR A CA 1
ATOM 762 C C . TYR A 1 97 ? 11.186 -10.237 -9.843 1.00 90.88 97 TYR A C 1
ATOM 764 O O . TYR A 1 97 ? 10.458 -10.332 -8.858 1.00 90.88 97 TYR A O 1
ATOM 772 N N . GLU A 1 98 ? 11.866 -11.285 -10.314 1.00 92.62 98 GLU A N 1
ATOM 773 C CA . GLU A 1 98 ? 11.819 -12.621 -9.706 1.00 92.62 98 GLU A CA 1
ATOM 774 C C . GLU A 1 98 ? 12.289 -12.597 -8.249 1.00 92.62 98 GLU A C 1
ATOM 776 O O . GLU A 1 98 ? 11.623 -13.136 -7.364 1.00 92.62 98 GLU A O 1
ATOM 781 N N . LYS A 1 99 ? 13.417 -11.933 -7.966 1.00 93.38 99 LYS A N 1
ATOM 782 C CA . LYS A 1 99 ? 13.898 -11.758 -6.586 1.00 93.38 99 LYS A CA 1
ATOM 783 C C . LYS A 1 99 ? 12.878 -11.015 -5.726 1.00 93.38 99 LYS A C 1
ATOM 785 O O . LYS A 1 99 ? 12.645 -11.415 -4.586 1.00 93.38 99 LYS A O 1
ATOM 790 N N . GLY A 1 100 ? 12.278 -9.951 -6.258 1.00 93.12 100 GLY A N 1
ATOM 791 C CA . GLY A 1 100 ? 11.259 -9.168 -5.568 1.00 93.12 100 GLY A CA 1
ATOM 792 C C . GLY A 1 100 ? 10.006 -9.985 -5.250 1.00 93.12 100 GLY A C 1
ATOM 793 O O . GLY A 1 100 ? 9.548 -9.971 -4.109 1.00 93.12 100 GLY A O 1
ATOM 794 N N . LEU A 1 101 ? 9.500 -10.756 -6.215 1.00 94.69 101 LEU A N 1
ATOM 795 C CA . LEU A 1 101 ? 8.349 -11.647 -6.037 1.00 94.69 101 LEU A CA 1
ATOM 796 C C . LEU A 1 101 ? 8.639 -12.770 -5.036 1.00 94.69 101 LEU A C 1
ATOM 798 O O . LEU A 1 101 ? 7.815 -13.028 -4.164 1.00 94.69 101 LEU A O 1
ATOM 802 N N . ASN A 1 102 ? 9.825 -13.380 -5.088 1.00 94.75 102 ASN A N 1
ATOM 803 C CA . ASN A 1 102 ? 10.231 -14.383 -4.102 1.00 94.75 102 ASN A CA 1
ATOM 804 C C . ASN A 1 102 ? 10.285 -13.796 -2.686 1.00 94.75 102 ASN A C 1
ATOM 806 O O . ASN A 1 102 ? 9.827 -14.425 -1.733 1.00 94.75 102 ASN A O 1
ATOM 810 N N . LYS A 1 103 ? 10.796 -12.566 -2.537 1.00 93.94 103 LYS A N 1
ATOM 811 C CA . LYS A 1 103 ? 10.806 -11.886 -1.237 1.00 93.94 103 LYS A CA 1
ATOM 812 C C . LYS A 1 103 ? 9.395 -11.540 -0.764 1.00 93.94 103 LYS A C 1
ATOM 814 O O . LYS A 1 103 ? 9.113 -11.651 0.427 1.00 93.94 103 LYS A O 1
ATOM 819 N N . LEU A 1 104 ? 8.515 -11.137 -1.680 1.00 92.62 104 LEU A N 1
ATOM 820 C CA . LEU A 1 104 ? 7.110 -10.881 -1.379 1.00 92.62 104 LEU A CA 1
ATOM 821 C C . LEU A 1 104 ? 6.412 -12.149 -0.878 1.00 92.62 104 LEU A C 1
ATOM 823 O O . LEU A 1 104 ? 5.716 -12.077 0.134 1.00 92.62 104 LEU A O 1
ATOM 827 N N . ALA A 1 105 ? 6.628 -13.290 -1.538 1.00 91.50 105 ALA A N 1
ATOM 828 C CA . ALA A 1 105 ? 6.099 -14.583 -1.108 1.00 91.50 105 ALA A CA 1
ATOM 829 C C . ALA A 1 105 ? 6.594 -14.938 0.299 1.00 91.50 105 ALA A C 1
ATOM 831 O O . ALA A 1 105 ? 5.781 -15.160 1.192 1.00 91.50 105 ALA A O 1
ATOM 832 N N . GLU A 1 106 ? 7.908 -14.854 0.542 1.00 91.56 106 GLU A N 1
ATOM 833 C CA . GLU A 1 106 ? 8.503 -15.128 1.856 1.00 91.56 106 GLU A CA 1
ATOM 834 C C . GLU A 1 106 ? 7.842 -14.297 2.966 1.00 91.56 106 GLU A C 1
ATOM 836 O O . GLU A 1 106 ? 7.419 -14.846 3.981 1.00 91.56 106 GLU A O 1
ATOM 841 N N . VAL A 1 107 ? 7.719 -12.980 2.772 1.00 90.06 107 VAL A N 1
ATOM 842 C CA . VAL A 1 107 ? 7.138 -12.078 3.778 1.00 90.06 107 VAL A CA 1
ATOM 843 C C . VAL A 1 107 ? 5.643 -12.323 3.967 1.00 90.06 107 VAL A C 1
ATOM 845 O O . VAL A 1 107 ? 5.166 -12.264 5.098 1.00 90.06 107 VAL A O 1
ATOM 848 N N . SER A 1 108 ? 4.907 -12.585 2.887 1.00 88.38 108 SER A N 1
ATOM 849 C CA . SER A 1 108 ? 3.449 -12.753 2.933 1.00 88.38 108 SER A CA 1
ATOM 850 C C . SER A 1 108 ? 3.052 -14.085 3.568 1.00 88.38 108 SER A C 1
ATOM 852 O O . SER A 1 108 ? 2.136 -14.126 4.383 1.00 88.38 108 SER A O 1
ATOM 854 N N . GLU A 1 109 ? 3.767 -15.162 3.249 1.00 87.38 109 GLU A N 1
ATOM 855 C CA . GLU A 1 109 ? 3.490 -16.511 3.756 1.00 87.38 109 GLU A CA 1
ATOM 856 C C . GLU A 1 109 ? 3.931 -16.694 5.212 1.00 87.38 109 GLU A C 1
ATOM 858 O O . GLU A 1 109 ? 3.314 -17.449 5.959 1.00 87.38 109 GLU A O 1
ATOM 863 N N . HIS A 1 110 ? 4.964 -15.966 5.646 1.00 84.88 110 HIS A N 1
ATOM 864 C CA . HIS A 1 110 ? 5.438 -15.982 7.033 1.00 84.88 110 HIS A CA 1
ATOM 865 C C . HIS A 1 110 ? 4.876 -14.824 7.866 1.00 84.88 110 HIS A C 1
ATOM 867 O O . HIS A 1 110 ? 5.350 -14.574 8.979 1.00 84.88 110 HIS A O 1
ATOM 873 N N . HIS A 1 111 ? 3.876 -14.096 7.361 1.00 74.88 111 HIS A N 1
ATOM 874 C CA . HIS A 1 111 ? 3.257 -13.017 8.115 1.00 74.88 111 HIS A CA 1
ATOM 875 C C . HIS A 1 111 ? 2.437 -13.580 9.284 1.00 74.88 111 HIS A C 1
ATOM 877 O O . HIS A 1 111 ? 1.285 -13.971 9.133 1.00 74.88 111 HIS A O 1
ATOM 883 N N . THR A 1 112 ? 3.011 -13.572 10.486 1.00 66.44 112 THR A N 1
ATOM 884 C CA . THR A 1 112 ? 2.331 -13.975 11.732 1.00 66.44 112 THR A CA 1
ATOM 885 C C . THR A 1 112 ? 1.540 -12.831 12.383 1.00 66.44 112 THR A C 1
ATOM 887 O O . THR A 1 112 ? 1.310 -12.845 13.592 1.00 66.44 112 THR A O 1
ATOM 890 N N . GLY A 1 113 ? 1.212 -11.783 11.623 1.00 66.81 113 GLY A N 1
ATOM 891 C CA . GLY A 1 113 ? 0.504 -10.606 12.120 1.00 66.81 113 GLY A CA 1
ATOM 892 C C . GLY A 1 113 ? -1.017 -10.762 12.114 1.00 66.81 113 GLY A C 1
ATOM 893 O O . GLY A 1 113 ? -1.568 -11.822 11.828 1.00 66.81 113 GLY A O 1
ATOM 894 N N . TYR A 1 114 ? -1.709 -9.679 12.462 1.00 67.31 114 TYR A N 1
ATOM 895 C CA . TYR A 1 114 ? -3.168 -9.634 12.461 1.00 67.31 114 TYR A CA 1
ATOM 896 C C . TYR A 1 114 ? -3.708 -9.697 11.028 1.00 67.31 114 TYR A C 1
ATOM 898 O O . TYR A 1 114 ? -3.323 -8.885 10.186 1.00 67.31 114 TYR A O 1
ATOM 906 N N . VAL A 1 115 ? -4.644 -10.610 10.766 1.00 66.62 115 VAL A N 1
ATOM 907 C CA . VAL A 1 115 ? -5.425 -10.599 9.524 1.00 66.62 115 VAL A CA 1
ATOM 908 C C . VAL A 1 115 ? -6.408 -9.431 9.604 1.00 66.62 115 VAL A C 1
ATOM 910 O O . VAL A 1 115 ? -7.286 -9.404 10.466 1.00 66.62 115 VAL A O 1
ATOM 913 N N . ILE A 1 116 ? -6.225 -8.432 8.740 1.00 69.38 116 ILE A N 1
ATOM 914 C CA . ILE A 1 116 ? -7.138 -7.291 8.638 1.00 69.38 116 ILE A CA 1
ATOM 915 C C . ILE A 1 116 ? -8.272 -7.688 7.697 1.00 69.38 116 ILE A C 1
ATOM 917 O O . ILE A 1 116 ? -8.106 -7.695 6.477 1.00 69.38 116 ILE A O 1
ATOM 921 N N . GLU A 1 117 ? -9.428 -8.006 8.268 1.00 71.06 117 GLU A N 1
ATOM 922 C CA . GLU A 1 117 ? -10.650 -8.236 7.503 1.00 71.06 117 GLU A CA 1
ATOM 923 C C . GLU A 1 117 ? -11.447 -6.938 7.374 1.00 71.06 117 GLU A C 1
ATOM 925 O O . GLU A 1 117 ? -11.831 -6.318 8.370 1.00 71.06 117 GLU A O 1
ATOM 930 N N . LEU A 1 118 ? -11.725 -6.526 6.134 1.00 71.25 118 LEU A N 1
ATOM 931 C CA . LEU A 1 118 ? -12.689 -5.462 5.888 1.00 71.25 118 LEU A CA 1
ATOM 932 C C . LEU A 1 118 ? -14.094 -6.013 6.118 1.00 71.25 118 LEU A C 1
ATOM 934 O O . LEU A 1 118 ? -14.601 -6.808 5.331 1.00 71.25 118 LEU A O 1
ATOM 938 N N . GLN A 1 119 ? -14.734 -5.561 7.191 1.00 76.62 119 GLN A N 1
ATOM 939 C CA . GLN A 1 119 ? -16.129 -5.882 7.460 1.00 76.62 119 GLN A CA 1
ATOM 940 C C . GLN A 1 119 ? -17.023 -4.722 7.039 1.00 76.62 119 GLN A C 1
ATOM 942 O O . GLN A 1 119 ? -16.879 -3.593 7.515 1.00 76.62 119 GLN A O 1
ATOM 947 N N . GLN A 1 120 ? -17.976 -5.009 6.153 1.00 77.25 120 GLN A N 1
ATOM 948 C CA . GLN A 1 120 ? -19.053 -4.076 5.865 1.00 77.25 120 GLN A CA 1
ATOM 949 C C . GLN A 1 120 ? -20.056 -4.121 7.017 1.00 77.25 120 GLN A C 1
ATOM 951 O O . GLN A 1 120 ? -20.781 -5.098 7.197 1.00 77.25 120 GLN A O 1
ATOM 956 N N . LEU A 1 121 ? -20.091 -3.053 7.808 1.00 79.50 121 LEU A N 1
ATOM 957 C CA . LEU A 1 121 ? -21.075 -2.904 8.871 1.00 79.50 121 LEU A CA 1
ATOM 958 C C . LEU A 1 121 ? -22.379 -2.358 8.283 1.00 79.50 121 LEU A C 1
ATOM 960 O O . LEU A 1 121 ? -22.381 -1.346 7.578 1.00 79.50 121 LEU A O 1
ATOM 964 N N . ASN A 1 122 ? -23.497 -3.014 8.597 1.00 85.00 122 ASN A N 1
ATOM 965 C CA . ASN A 1 122 ? -24.825 -2.455 8.345 1.00 85.00 122 ASN A CA 1
ATOM 966 C C . ASN A 1 122 ? -24.954 -1.109 9.059 1.00 85.00 122 ASN A C 1
ATOM 968 O O . ASN A 1 122 ? -24.378 -0.942 10.126 1.00 85.00 122 ASN A O 1
ATOM 972 N N . SER A 1 123 ? -25.717 -0.159 8.519 1.00 83.44 123 SER A N 1
ATOM 973 C CA . SER A 1 123 ? -25.919 1.131 9.187 1.00 83.44 123 SER A CA 1
ATOM 974 C C . SER A 1 123 ? -26.504 0.946 10.592 1.00 83.44 123 SER A C 1
ATOM 976 O O . SER A 1 123 ? -27.501 0.249 10.769 1.00 83.44 123 SER A O 1
ATOM 978 N N . PHE A 1 124 ? -25.898 1.595 11.586 1.00 84.19 124 PHE A N 1
ATOM 979 C CA . PHE A 1 124 ? -26.358 1.576 12.972 1.00 84.19 124 PHE A CA 1
ATOM 980 C C . PHE A 1 124 ? -26.200 2.954 13.616 1.00 84.19 124 PHE A C 1
ATOM 982 O O . PHE A 1 124 ? -25.369 3.764 13.205 1.00 84.19 124 PHE A O 1
ATOM 989 N N . ASN A 1 125 ? -27.010 3.219 14.640 1.00 85.56 125 ASN A N 1
ATOM 990 C CA . ASN A 1 125 ? -26.881 4.427 15.446 1.00 85.56 125 ASN A CA 1
ATOM 991 C C . ASN A 1 125 ? -25.736 4.249 16.444 1.00 85.56 125 ASN A C 1
ATOM 993 O O . ASN A 1 125 ? -25.678 3.236 17.140 1.00 85.56 125 ASN A O 1
ATOM 997 N N . TYR A 1 126 ? -24.855 5.243 16.548 1.00 86.25 126 TYR A N 1
ATOM 998 C CA . TYR A 1 126 ? -23.746 5.225 17.496 1.00 86.25 126 TYR A CA 1
ATOM 999 C C . TYR A 1 126 ? -23.618 6.555 18.234 1.00 86.25 126 TYR A C 1
ATOM 1001 O O . TYR A 1 126 ? -23.999 7.615 17.737 1.00 86.25 126 TYR A O 1
ATOM 1009 N N . VAL A 1 127 ? -23.043 6.489 19.433 1.00 87.31 127 VAL A N 1
ATOM 1010 C CA . VAL A 1 127 ? -22.657 7.655 20.230 1.00 87.31 127 VAL A CA 1
ATOM 1011 C C . VAL A 1 127 ? -21.149 7.589 20.419 1.00 87.31 127 VAL A C 1
ATOM 1013 O O . VAL A 1 127 ? -20.621 6.564 20.843 1.00 87.31 127 VAL A O 1
ATOM 1016 N N . SER A 1 128 ? -20.442 8.670 20.093 1.00 89.06 128 SER A N 1
ATOM 1017 C CA . SER A 1 128 ? -18.978 8.710 20.147 1.00 89.06 128 SER A CA 1
ATOM 1018 C C . SER A 1 128 ? -18.467 9.967 20.836 1.00 89.06 128 SER A C 1
ATOM 1020 O O . SER A 1 128 ? -19.022 11.049 20.649 1.00 89.06 128 SER A O 1
ATOM 1022 N N . ILE A 1 129 ? -17.351 9.840 21.551 1.00 90.31 129 ILE A N 1
ATOM 1023 C CA . ILE A 1 129 ? -16.567 10.974 22.046 1.00 90.31 129 ILE A CA 1
ATOM 1024 C C . ILE A 1 129 ? -15.255 11.007 21.266 1.00 90.31 129 ILE A C 1
ATOM 1026 O O . ILE A 1 129 ? -14.460 10.075 21.353 1.00 90.31 129 ILE A O 1
ATOM 1030 N N . ARG A 1 130 ? -15.010 12.094 20.526 1.00 90.56 130 ARG A N 1
ATOM 1031 C CA . ARG A 1 130 ? -13.736 12.326 19.833 1.00 90.56 130 ARG A CA 1
ATOM 1032 C C . ARG A 1 130 ? -12.860 13.259 20.666 1.00 90.56 130 ARG A C 1
ATOM 1034 O O . ARG A 1 130 ? -13.288 14.357 21.017 1.00 90.56 130 ARG A O 1
ATOM 1041 N N . LYS A 1 131 ? -11.630 12.838 20.964 1.00 88.81 131 LYS A N 1
ATOM 1042 C CA . LYS A 1 131 ? -10.617 13.646 21.656 1.00 88.81 131 LYS A CA 1
ATOM 1043 C C . LYS A 1 131 ? -9.254 13.470 20.991 1.00 88.81 131 LYS A C 1
ATOM 1045 O O . LYS A 1 131 ? -8.918 12.366 20.579 1.00 88.81 131 LYS A O 1
ATOM 1050 N N . ASN A 1 132 ? -8.483 14.553 20.927 1.00 91.25 132 ASN A N 1
ATOM 1051 C CA . ASN A 1 132 ? -7.063 14.513 20.589 1.00 91.25 132 ASN A CA 1
ATOM 1052 C C . ASN A 1 132 ? -6.255 14.491 21.894 1.00 91.25 132 ASN A C 1
ATOM 1054 O O . ASN A 1 132 ? -6.537 15.283 22.797 1.00 91.25 132 ASN A O 1
ATOM 1058 N N . THR A 1 133 ? -5.303 13.571 22.033 1.00 89.00 133 THR A N 1
ATOM 1059 C CA . THR A 1 133 ? -4.482 13.451 23.240 1.00 89.00 133 THR A CA 1
ATOM 1060 C C . THR A 1 133 ? -3.128 12.814 22.920 1.00 89.00 133 THR A C 1
ATOM 1062 O O . THR A 1 133 ? -3.071 11.957 22.037 1.00 89.00 133 THR A O 1
ATOM 1065 N N . PRO A 1 134 ? -2.046 13.202 23.620 1.00 89.88 134 PRO A N 1
ATOM 1066 C CA . PRO A 1 134 ? -0.766 12.507 23.530 1.00 89.88 134 PRO A CA 1
ATOM 1067 C C . PRO A 1 134 ? -0.874 11.026 23.916 1.00 89.88 134 PRO A C 1
ATOM 1069 O O . PRO A 1 134 ? -1.725 10.653 24.729 1.00 89.88 134 PRO A O 1
ATOM 1072 N N . TRP A 1 135 ? 0.013 10.191 23.368 1.00 85.69 135 TRP A N 1
ATOM 1073 C CA . TRP A 1 135 ? -0.032 8.731 23.527 1.00 85.69 135 TRP A CA 1
ATOM 1074 C C . TRP A 1 135 ? -0.019 8.290 24.996 1.00 85.69 135 TRP A C 1
ATOM 1076 O O . TRP A 1 135 ? -0.789 7.422 25.405 1.00 85.69 135 TRP A O 1
ATOM 1086 N N . GLU A 1 136 ? 0.782 8.958 25.820 1.00 92.75 136 GLU A N 1
ATOM 1087 C CA . GLU A 1 136 ? 0.919 8.708 27.254 1.00 92.75 136 GLU A CA 1
ATOM 1088 C C . GLU A 1 136 ? -0.384 8.906 28.047 1.00 92.75 136 GLU A C 1
ATOM 1090 O O . GLU A 1 136 ? -0.547 8.340 29.127 1.00 92.75 136 GLU A O 1
ATOM 1095 N N . ASN A 1 137 ? -1.340 9.667 27.507 1.00 93.00 137 ASN A N 1
ATOM 1096 C CA . ASN A 1 137 ? -2.602 9.986 28.170 1.00 93.00 137 ASN A CA 1
ATOM 1097 C C . ASN A 1 137 ? -3.795 9.181 27.636 1.00 93.00 137 ASN A C 1
ATOM 1099 O O . ASN A 1 137 ? -4.894 9.288 28.188 1.00 93.00 137 ASN A O 1
ATOM 1103 N N . VAL A 1 138 ? -3.602 8.353 26.602 1.00 90.06 138 VAL A N 1
ATOM 1104 C CA . VAL A 1 138 ? -4.683 7.617 25.926 1.00 90.06 138 VAL A CA 1
ATOM 1105 C C . VAL A 1 138 ? -5.471 6.749 26.908 1.00 90.06 138 VAL A C 1
ATOM 1107 O O . VAL A 1 138 ? -6.697 6.822 26.925 1.00 90.06 138 VAL A O 1
ATOM 1110 N N . ALA A 1 139 ? -4.802 6.010 27.799 1.00 88.88 139 ALA A N 1
ATOM 1111 C CA . ALA A 1 139 ? -5.471 5.159 28.791 1.00 88.88 139 ALA A CA 1
ATOM 1112 C C . ALA A 1 139 ? -6.408 5.950 29.722 1.00 88.88 139 ALA A C 1
ATOM 1114 O O . ALA A 1 139 ? -7.563 5.569 29.926 1.00 88.88 139 ALA A O 1
ATOM 1115 N N . LYS A 1 140 ? -5.937 7.093 30.238 1.00 92.06 140 LYS A N 1
ATOM 1116 C CA . LYS A 1 140 ? -6.726 7.973 31.109 1.00 92.06 140 LYS A CA 1
ATOM 1117 C C . LYS A 1 140 ? -7.920 8.564 30.362 1.00 92.06 140 LYS A C 1
ATOM 1119 O O . LYS A 1 140 ? -9.049 8.511 30.849 1.00 92.06 140 LYS A O 1
ATOM 1124 N N . VAL A 1 141 ? -7.679 9.098 29.166 1.00 91.62 141 VAL A N 1
ATOM 1125 C CA . VAL A 1 141 ? -8.718 9.726 28.341 1.00 91.62 141 VAL A CA 1
ATOM 1126 C C . VAL A 1 141 ? -9.775 8.713 27.906 1.00 91.62 141 VAL A C 1
ATOM 1128 O O . VAL A 1 141 ? -10.961 9.054 27.901 1.00 91.62 141 VAL A O 1
ATOM 1131 N N . MET A 1 142 ? -9.382 7.477 27.588 1.00 89.56 142 MET A N 1
ATOM 1132 C CA . MET A 1 142 ? -10.316 6.388 27.299 1.00 89.56 142 MET A CA 1
ATOM 1133 C C . MET A 1 142 ? -11.186 6.070 28.514 1.00 89.56 142 MET A C 1
ATOM 1135 O O . MET A 1 142 ? -12.404 6.058 28.376 1.00 89.56 142 MET A O 1
ATOM 1139 N N . GLY A 1 143 ? -10.596 5.906 29.704 1.00 90.25 143 GLY A N 1
ATOM 1140 C CA . GLY A 1 143 ? -11.352 5.652 30.936 1.00 90.25 143 GLY A CA 1
ATOM 1141 C C . GLY A 1 143 ? -12.408 6.725 31.219 1.00 90.25 143 GLY A C 1
ATOM 1142 O O . GLY A 1 143 ? -13.580 6.412 31.411 1.00 90.25 143 GLY A O 1
ATOM 1143 N N . GLU A 1 144 ? -12.026 8.003 31.147 1.00 92.44 144 GLU A N 1
ATOM 1144 C CA . GLU A 1 144 ? -12.963 9.125 31.313 1.00 92.44 144 GLU A CA 1
ATOM 1145 C C . GLU A 1 144 ? -14.070 9.143 30.248 1.00 92.44 144 GLU A C 1
ATOM 1147 O O . GLU A 1 144 ? -15.209 9.521 30.531 1.00 92.44 144 GLU A O 1
ATOM 1152 N N . SER A 1 145 ? -13.734 8.781 29.008 1.00 92.25 145 SER A N 1
ATOM 1153 C CA . SER A 1 145 ? -14.681 8.794 27.891 1.00 92.25 145 SER A CA 1
ATOM 1154 C C . SER A 1 145 ? -15.678 7.643 27.992 1.00 92.25 145 SER A C 1
ATOM 1156 O O . SER A 1 145 ? -16.867 7.867 27.776 1.00 92.25 145 SER A O 1
ATOM 1158 N N . TYR A 1 146 ? -15.236 6.449 28.399 1.00 89.69 146 TYR A N 1
ATOM 1159 C CA . TYR A 1 146 ? -16.130 5.320 28.651 1.00 89.69 146 TYR A CA 1
ATOM 1160 C C . TYR A 1 146 ? -17.131 5.632 29.760 1.00 89.69 146 TYR A C 1
ATOM 1162 O O . TYR A 1 146 ? -18.324 5.425 29.553 1.00 89.69 146 TYR A O 1
ATOM 1170 N N . SER A 1 147 ? -16.692 6.209 30.884 1.00 90.44 147 SER A N 1
ATOM 1171 C CA . SER A 1 147 ? -17.612 6.602 31.962 1.00 90.44 147 SER A CA 1
ATOM 1172 C C . SER A 1 147 ? -18.694 7.564 31.464 1.00 90.44 147 SER A C 1
ATOM 1174 O O . SER A 1 147 ? -19.878 7.337 31.695 1.00 90.44 147 SER A O 1
ATOM 1176 N N . LYS A 1 148 ? -18.311 8.585 30.684 1.00 91.00 148 LYS A N 1
ATOM 1177 C CA . LYS A 1 148 ? -19.264 9.547 30.104 1.00 91.00 148 LYS A CA 1
ATOM 1178 C C . LYS A 1 148 ? -20.245 8.909 29.119 1.00 91.00 148 LYS A C 1
ATOM 1180 O O . LYS A 1 148 ? -21.415 9.283 29.109 1.00 91.00 148 LYS A O 1
ATOM 1185 N N . LEU A 1 149 ? -19.780 7.974 28.288 1.00 90.06 149 LEU A N 1
ATOM 1186 C CA . LEU A 1 149 ? -20.644 7.242 27.358 1.00 90.06 149 LEU A CA 1
ATOM 1187 C C . LEU A 1 149 ? -21.657 6.377 28.115 1.00 90.06 149 LEU A C 1
ATOM 1189 O O . LEU A 1 149 ? -22.841 6.410 27.788 1.00 90.06 149 LEU A O 1
ATOM 1193 N N . MET A 1 150 ? -21.224 5.667 29.159 1.00 86.75 150 MET A N 1
ATOM 1194 C CA . MET A 1 150 ? -22.111 4.830 29.973 1.00 86.75 150 MET A CA 1
ATOM 1195 C C . MET A 1 150 ? -23.153 5.661 30.729 1.00 86.75 150 MET A C 1
ATOM 1197 O O . MET A 1 150 ? -24.328 5.290 30.750 1.00 86.75 150 MET A O 1
ATOM 1201 N N . ASP A 1 151 ? -22.764 6.815 31.279 1.00 89.81 151 ASP A N 1
ATOM 1202 C CA . ASP A 1 151 ? -23.697 7.750 31.919 1.00 89.81 151 ASP A CA 1
ATOM 1203 C C . ASP A 1 151 ? -24.739 8.282 30.924 1.00 89.81 151 ASP A C 1
ATOM 1205 O O . ASP A 1 151 ? -25.929 8.367 31.239 1.00 89.81 151 ASP A O 1
ATOM 1209 N N . TYR A 1 152 ? -24.319 8.600 29.697 1.00 88.69 152 TYR A N 1
ATOM 1210 C CA . TYR A 1 152 ? -25.227 9.035 28.638 1.00 88.69 152 TYR A CA 1
ATOM 1211 C C . TYR A 1 152 ? -26.214 7.932 28.230 1.00 88.69 152 TYR A C 1
ATOM 1213 O O . TYR A 1 152 ? -27.415 8.189 28.129 1.00 88.69 152 TYR A O 1
ATOM 1221 N N . ILE A 1 153 ? -25.741 6.697 28.033 1.00 85.56 153 ILE A N 1
ATOM 1222 C CA . ILE A 1 153 ? -26.591 5.546 27.684 1.00 85.56 153 ILE A CA 1
ATOM 1223 C C . ILE A 1 153 ? -27.627 5.300 28.790 1.00 85.56 153 ILE A C 1
ATOM 1225 O O . ILE A 1 153 ? -28.823 5.207 28.508 1.00 85.56 153 ILE A O 1
ATOM 1229 N N . LYS A 1 154 ? -27.199 5.312 30.060 1.00 85.06 154 LYS A N 1
ATOM 1230 C CA . LYS A 1 154 ? -28.086 5.142 31.221 1.00 85.06 154 LYS A CA 1
ATOM 1231 C C . LYS A 1 154 ? -29.205 6.187 31.266 1.00 85.06 154 LYS A C 1
ATOM 1233 O O . LYS A 1 154 ? -30.343 5.853 31.588 1.00 85.06 154 LYS A O 1
ATOM 1238 N N . ASN A 1 155 ? -28.897 7.438 30.929 1.00 86.94 155 ASN A N 1
ATOM 1239 C CA . ASN A 1 155 ? -29.859 8.541 30.985 1.00 86.94 155 ASN A CA 1
ATOM 1240 C C . ASN A 1 155 ? -30.747 8.652 29.733 1.00 86.94 155 ASN A C 1
ATOM 1242 O O . ASN A 1 155 ? -31.855 9.178 29.815 1.00 86.94 155 ASN A O 1
ATOM 1246 N N . SER A 1 156 ? -30.288 8.158 28.582 1.00 83.62 156 SER A N 1
ATOM 1247 C CA . SER A 1 156 ? -30.996 8.270 27.297 1.00 83.62 156 SER A CA 1
ATOM 1248 C C . SER A 1 156 ? -32.033 7.170 27.047 1.00 83.62 156 SER A C 1
ATOM 1250 O O . SER A 1 156 ? -32.750 7.241 26.052 1.00 83.62 156 SER A O 1
ATOM 1252 N N . LYS A 1 157 ? -32.144 6.169 27.937 1.00 79.50 157 LYS A N 1
ATOM 1253 C CA . LYS A 1 157 ? -32.933 4.932 27.731 1.00 79.50 157 LYS A CA 1
ATOM 1254 C C . LYS A 1 157 ? -32.543 4.163 26.455 1.00 79.50 157 LYS A C 1
ATOM 1256 O O . LYS A 1 157 ? -33.323 3.341 25.983 1.00 79.50 157 LYS A O 1
ATOM 1261 N N . ALA A 1 158 ? -31.370 4.440 25.886 1.00 80.75 158 ALA A N 1
ATOM 1262 C CA . ALA A 1 158 ? -30.869 3.726 24.723 1.00 80.75 158 ALA A CA 1
ATOM 1263 C C . ALA A 1 158 ? -30.410 2.321 25.135 1.00 80.75 158 ALA A C 1
ATOM 1265 O O . ALA A 1 158 ? -29.745 2.152 26.158 1.00 80.75 158 ALA A O 1
ATOM 1266 N N . GLU A 1 159 ? -30.757 1.316 24.335 1.00 80.00 159 GLU A N 1
ATOM 1267 C CA . GLU A 1 159 ? -30.276 -0.048 24.533 1.00 80.00 159 GLU A CA 1
ATOM 1268 C C . GLU A 1 159 ? -28.906 -0.210 23.870 1.00 80.00 159 GLU A C 1
ATOM 1270 O O . GLU A 1 159 ? -28.713 0.134 22.702 1.00 80.00 159 GLU A O 1
ATOM 1275 N N . MET A 1 160 ? -27.931 -0.703 24.632 1.00 79.81 160 MET A N 1
ATOM 1276 C CA . MET A 1 160 ? -26.579 -0.920 24.135 1.00 79.81 160 MET A CA 1
ATOM 1277 C C . MET A 1 160 ? -26.511 -2.269 23.414 1.00 79.81 160 MET A C 1
ATOM 1279 O O . MET A 1 160 ? -26.670 -3.315 24.037 1.00 79.81 160 MET A O 1
ATOM 1283 N N . THR A 1 161 ? -26.239 -2.248 22.111 1.00 81.75 161 THR A N 1
ATOM 1284 C CA . THR A 1 161 ? -26.187 -3.451 21.260 1.00 81.75 161 THR A CA 1
ATOM 1285 C C . THR A 1 161 ? -24.809 -4.122 21.210 1.00 81.75 161 THR A C 1
ATOM 1287 O O . THR A 1 161 ? -24.654 -5.158 20.569 1.00 81.75 161 THR A O 1
ATOM 1290 N N . GLY A 1 162 ? -23.801 -3.566 21.890 1.00 78.81 162 GLY A N 1
ATOM 1291 C CA . GLY A 1 162 ? -22.445 -4.115 21.946 1.00 78.81 162 GLY A CA 1
ATOM 1292 C C . GLY A 1 162 ? -21.515 -3.319 22.862 1.00 78.81 162 GLY A C 1
ATOM 1293 O O . GLY A 1 162 ? -21.843 -2.213 23.285 1.00 78.81 162 GLY A O 1
ATOM 1294 N N . ALA A 1 163 ? -20.350 -3.883 23.188 1.00 77.56 163 ALA A N 1
ATOM 1295 C CA . ALA A 1 163 ? -19.343 -3.184 23.985 1.00 77.56 163 ALA A CA 1
ATOM 1296 C C . ALA A 1 163 ? -18.805 -1.945 23.236 1.00 77.56 163 ALA A C 1
ATOM 1298 O O . ALA A 1 163 ? -18.688 -1.976 22.008 1.00 77.56 163 ALA A O 1
ATOM 1299 N N . PRO A 1 164 ? -18.460 -0.856 23.943 1.00 78.38 164 PRO A N 1
ATOM 1300 C CA . PRO A 1 164 ? -17.915 0.331 23.302 1.00 78.38 164 PRO A CA 1
ATOM 1301 C C . PRO A 1 164 ? -16.522 0.035 22.723 1.00 78.38 164 PRO A C 1
ATOM 1303 O O . PRO A 1 164 ? -15.695 -0.614 23.362 1.00 78.38 164 PRO A O 1
ATOM 1306 N N . LEU A 1 165 ? -16.272 0.522 21.507 1.00 80.88 165 LEU A N 1
ATOM 1307 C CA . LEU A 1 165 ? -15.042 0.265 20.758 1.00 80.88 165 LEU A CA 1
ATOM 1308 C C . LEU A 1 165 ? -14.186 1.539 20.670 1.00 80.88 165 LEU A C 1
ATOM 1310 O O . LEU A 1 165 ? -14.710 2.596 20.303 1.00 80.88 165 LEU A O 1
ATOM 1314 N N . PRO A 1 166 ? -12.879 1.471 20.980 1.00 81.00 166 PRO A N 1
ATOM 1315 C CA . PRO A 1 166 ? -11.970 2.581 20.751 1.00 81.00 166 PRO A CA 1
ATOM 1316 C C . PRO A 1 166 ? -11.530 2.609 19.283 1.00 81.00 166 PRO A C 1
ATOM 1318 O O . PRO A 1 166 ? -11.090 1.600 18.737 1.00 81.00 166 PRO A O 1
ATOM 1321 N N . PHE A 1 167 ? -11.590 3.788 18.662 1.00 79.19 167 PHE A N 1
ATOM 1322 C CA . PHE A 1 167 ? -11.055 4.018 17.321 1.00 79.19 167 PHE A CA 1
ATOM 1323 C C . PHE A 1 167 ? -9.969 5.086 17.373 1.00 79.19 167 PHE A C 1
ATOM 1325 O O . PHE A 1 167 ? -10.216 6.220 17.792 1.00 79.19 167 PHE A O 1
ATOM 1332 N N . THR A 1 168 ? -8.769 4.737 16.915 1.00 74.38 168 THR A N 1
ATOM 1333 C CA . THR A 1 168 ? -7.708 5.711 16.658 1.00 74.38 168 THR A CA 1
ATOM 1334 C C . THR A 1 168 ? -7.819 6.153 15.208 1.00 74.38 168 THR A C 1
ATOM 1336 O O . THR A 1 168 ? -7.635 5.355 14.294 1.00 74.38 168 THR A O 1
ATOM 1339 N N . MET A 1 169 ? -8.137 7.427 14.998 1.00 65.31 169 MET A N 1
ATOM 1340 C CA . MET A 1 169 ? -8.057 8.047 13.678 1.00 65.31 169 MET A CA 1
ATOM 1341 C C . MET A 1 169 ? -6.692 8.721 13.538 1.00 65.31 169 MET A C 1
ATOM 1343 O O . MET A 1 169 ? -6.243 9.361 14.492 1.00 65.31 169 MET A O 1
ATOM 1347 N N . LYS A 1 170 ? -6.052 8.546 12.377 1.00 53.91 170 LYS A N 1
ATOM 1348 C CA . LYS A 1 170 ? -4.919 9.383 11.965 1.00 53.91 170 LYS A CA 1
ATOM 1349 C C . LYS A 1 170 ? -5.381 10.817 11.710 1.00 53.91 170 LYS A C 1
ATOM 1351 O O . LYS A 1 170 ? -6.560 10.997 11.322 1.00 53.91 170 LYS A O 1
#

Nearest PDB structures (foldseek):
  4fpw-assembly3_A  TM=5.341E-01  e=1.019E-02  Micromonospora echinospora
  2il5-assembly1_A  TM=6.475E-01  e=4.902E-02  Staphylococcus aureus subsp. aureus USA300
  3pu2-assembly1_A  TM=6.530E-01  e=7.365E-02  Cereibacter sphaeroides 2.4.1
  3pu2-assembly3_C  TM=6.874E-01  e=1.243E-01  Cereibacter sphaeroides 2.4.1
  1z94-assembly1_A  TM=5.311E-01  e=3.755E-01  Chromobacterium violaceum ATCC 12472

Solvent-accessible surface area (backbone atoms only — not comparable to full-atom values): 10557 Å² total; per-residue (Å²): 119,50,77,50,69,44,94,52,84,64,58,61,73,16,34,39,36,42,42,38,92,47,83,92,71,38,46,35,37,42,32,28,74,38,64,44,88,85,41,36,39,33,35,41,36,39,38,67,95,76,42,66,36,34,36,37,39,39,44,45,79,52,101,92,48,66,52,74,45,80,49,77,49,66,84,52,73,88,49,69,67,48,45,56,52,55,74,46,40,59,80,72,47,42,67,60,50,52,53,48,52,52,52,49,48,54,54,62,76,65,56,86,68,84,84,85,76,90,74,87,74,76,93,74,91,82,86,84,85,90,81,90,74,59,78,94,46,45,69,62,55,48,54,58,48,52,53,52,50,52,54,47,38,69,73,66,76,55,82,78,92,66,82,90,78,91,80,88,78,133

Mean predicted aligned error: 10.55 Å

Radius of gyration: 24.05 Å; Cα contacts (8 Å, |Δi|>4): 180; chains: 1; bounding box: 58×36×66 Å

Secondary structure (DSSP, 8-state):
-EEEE-SS-SSTT-EEEEE-S-TTT--EEEEEEEEETTTEEEEEEE-GGG-EEEEEEEEEEETTEEEEEEEEE----S-HHHHHHHTTHHHHHHHHHHHHHHHHHHHHHT--S-------PPP-----------GGGHHHHHHHHHHHHHHHHHHHTPPP-S--------

pLDDT: mean 86.33, std 7.84, range [53.91, 97.25]

Sequence (170 aa):
MEISYSPDFTGNGAFYTWKSDHKNVGNGKLTIIASQPYDSIKTEMDFMEQGTASAYYL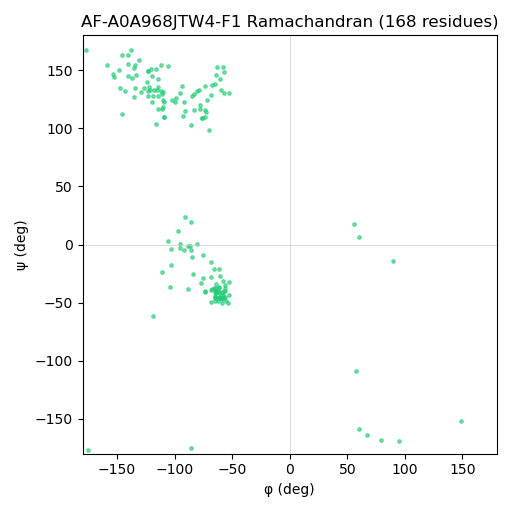FNPTDSGTIVTWGFDSDMGMNPITRYFGLMMDKWIGTDYEKGLNKLAEVSEHHTGYVIELQQLNSFNYVSIRKNTPWENVAKVMGESYSKLMDYIKNSKAEMTGAPLPFTMK

Foldseek 3Di:
DDKDWDPDCDAFQTKMWDDDPDPVVATWMKGFHGDDPQAKTKIKIGNDVVGIKIKMWGWDDDPVGTDIDIDIGDDLDPDPVSVVVVVCVCVVCVVVVVVVVVVVCVCVVPPPDDDDDDDDDDDDDDDDDDDDDDPVCVVVVVVVRQVVVVVCCVVVVNDDPDDDDDDDDD